Protein AF-A0A2V9NHE6-F1 (afdb_monomer)

Mean predicted aligned error: 13.05 Å

Structure (mmCIF, N/CA/C/O backbone):
data_AF-A0A2V9NHE6-F1
#
_entry.id   AF-A0A2V9NHE6-F1
#
loop_
_atom_site.group_PDB
_atom_site.id
_atom_site.type_symbol
_atom_site.label_atom_id
_atom_site.label_alt_id
_atom_site.label_comp_id
_atom_site.label_asym_id
_atom_site.label_entity_id
_atom_site.label_seq_id
_atom_site.pdbx_PDB_ins_code
_atom_site.Cartn_x
_atom_site.Cartn_y
_atom_site.Cartn_z
_atom_site.occupancy
_atom_site.B_iso_or_equiv
_atom_site.auth_seq_id
_atom_site.auth_comp_id
_atom_site.auth_asym_id
_atom_site.auth_atom_id
_atom_site.pdbx_PDB_model_num
ATOM 1 N N . MET A 1 1 ? 70.007 -10.489 -22.761 1.00 46.72 1 MET A N 1
ATOM 2 C CA . MET A 1 1 ? 68.935 -9.720 -23.432 1.00 46.72 1 MET A CA 1
ATOM 3 C C . MET A 1 1 ? 67.667 -9.852 -22.600 1.00 46.72 1 MET A C 1
ATOM 5 O O . MET A 1 1 ? 67.324 -10.987 -22.279 1.00 46.72 1 MET A O 1
ATOM 9 N N . PRO A 1 2 ? 67.030 -8.756 -22.153 1.00 52.44 2 PRO A N 1
ATOM 10 C CA . PRO A 1 2 ? 65.886 -8.846 -21.253 1.00 52.44 2 PRO A CA 1
ATOM 11 C C . PRO A 1 2 ? 64.667 -9.381 -22.008 1.00 52.44 2 PRO A C 1
ATOM 13 O O . PRO A 1 2 ? 64.403 -9.009 -23.150 1.00 52.44 2 PRO A O 1
ATOM 16 N N . ASN A 1 3 ? 63.934 -10.285 -21.365 1.00 59.06 3 ASN A N 1
ATOM 17 C CA . ASN A 1 3 ? 62.821 -11.030 -21.949 1.00 59.06 3 ASN A CA 1
ATOM 18 C C . ASN A 1 3 ? 61.541 -10.164 -21.950 1.00 59.06 3 ASN A C 1
ATOM 20 O O . ASN A 1 3 ? 60.585 -10.418 -21.215 1.00 59.06 3 ASN A O 1
ATOM 24 N N . HIS A 1 4 ? 61.555 -9.086 -22.738 1.00 57.38 4 HIS A N 1
ATOM 25 C CA . HIS A 1 4 ? 60.495 -8.072 -22.793 1.00 57.38 4 HIS A CA 1
ATOM 26 C C . HIS A 1 4 ? 59.127 -8.655 -23.195 1.00 57.38 4 HIS A C 1
ATOM 28 O O . HIS A 1 4 ? 58.088 -8.219 -22.701 1.00 57.38 4 HIS A O 1
ATOM 34 N N . THR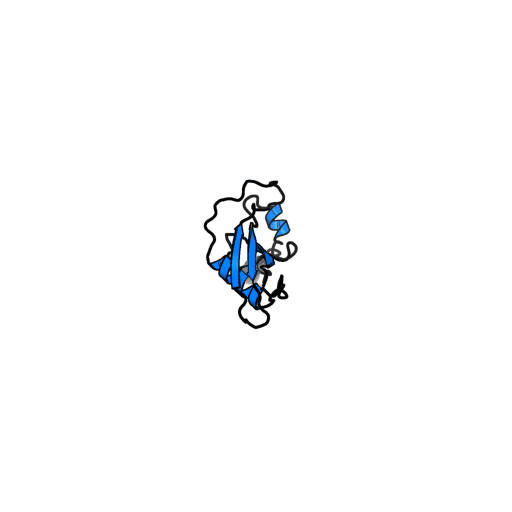 A 1 5 ? 59.110 -9.717 -24.001 1.00 57.41 5 THR A N 1
ATOM 35 C CA . THR A 1 5 ? 57.893 -10.385 -24.490 1.00 57.41 5 THR A CA 1
ATOM 36 C C . THR A 1 5 ? 57.080 -11.047 -23.367 1.00 57.41 5 THR A C 1
ATOM 38 O O . THR A 1 5 ? 55.850 -11.017 -23.373 1.00 57.41 5 THR A O 1
ATOM 41 N N . LEU A 1 6 ? 57.759 -11.594 -22.352 1.00 58.09 6 LEU A N 1
ATOM 42 C CA . LEU A 1 6 ? 57.135 -12.234 -21.186 1.00 58.09 6 LEU A CA 1
ATOM 43 C C . LEU A 1 6 ? 56.534 -11.213 -20.206 1.00 58.09 6 LEU A C 1
ATOM 45 O O . LEU A 1 6 ? 55.535 -11.506 -19.546 1.00 58.09 6 LEU A O 1
ATOM 49 N N . GLN A 1 7 ? 57.108 -10.009 -20.130 1.00 59.16 7 GLN A N 1
ATOM 50 C CA . GLN A 1 7 ? 56.556 -8.903 -19.341 1.00 59.16 7 GLN A CA 1
ATOM 51 C C . GLN A 1 7 ? 55.295 -8.323 -19.992 1.00 59.16 7 GLN A C 1
ATOM 53 O O . GLN A 1 7 ? 54.306 -8.098 -19.295 1.00 59.16 7 GLN A O 1
ATOM 58 N N . ILE A 1 8 ? 55.287 -8.171 -21.320 1.00 60.94 8 ILE A N 1
ATOM 59 C CA . ILE A 1 8 ? 54.136 -7.652 -22.079 1.00 60.94 8 ILE A CA 1
ATOM 60 C C . ILE A 1 8 ? 52.922 -8.587 -21.958 1.00 60.94 8 ILE A C 1
ATOM 62 O O . ILE A 1 8 ? 51.815 -8.124 -21.682 1.00 60.94 8 ILE A O 1
ATOM 66 N N . LEU A 1 9 ? 53.116 -9.908 -22.068 1.00 60.34 9 LEU A N 1
ATOM 67 C CA . LEU A 1 9 ? 52.020 -10.873 -21.904 1.00 60.34 9 LEU A CA 1
ATOM 68 C C . LEU A 1 9 ? 51.435 -10.885 -20.482 1.00 60.34 9 LEU A C 1
ATOM 70 O O . LEU A 1 9 ? 50.232 -11.088 -20.314 1.00 60.34 9 LEU A O 1
ATOM 74 N N . ARG A 1 10 ? 52.263 -10.671 -19.450 1.00 59.94 10 ARG A N 1
ATOM 75 C CA . ARG A 1 10 ? 51.788 -10.556 -18.061 1.00 59.94 10 ARG A CA 1
ATOM 76 C C . ARG A 1 10 ? 50.984 -9.271 -17.860 1.00 59.94 10 ARG A C 1
ATOM 78 O O . ARG A 1 10 ? 49.899 -9.338 -17.291 1.00 59.94 10 ARG A O 1
ATOM 85 N N . LEU A 1 11 ? 51.454 -8.141 -18.391 1.00 59.66 11 LEU A N 1
ATOM 86 C CA . LEU A 1 11 ? 50.743 -6.856 -18.359 1.00 59.66 11 LEU A CA 1
ATOM 87 C C . LEU A 1 11 ? 49.367 -6.924 -19.040 1.00 59.66 11 LEU A C 1
ATOM 89 O O . LEU A 1 11 ? 48.388 -6.445 -18.470 1.00 59.66 11 LEU A O 1
ATOM 93 N N . LEU A 1 12 ? 49.255 -7.594 -20.193 1.00 61.94 12 LEU A N 1
ATOM 94 C CA . LEU A 1 12 ? 47.973 -7.762 -20.895 1.00 61.94 12 LEU A CA 1
ATOM 95 C C . LEU A 1 12 ? 46.947 -8.577 -20.087 1.00 61.94 12 LEU A C 1
ATOM 97 O O . LEU A 1 12 ? 45.750 -8.280 -20.106 1.00 61.94 12 LEU A O 1
ATOM 101 N N . ARG A 1 13 ? 47.411 -9.598 -19.354 1.00 59.88 13 ARG A N 1
ATOM 102 C CA . ARG A 1 13 ? 46.553 -10.424 -18.490 1.00 59.88 13 ARG A CA 1
ATOM 103 C C . ARG A 1 13 ? 46.050 -9.647 -17.273 1.00 59.88 13 ARG A C 1
ATOM 105 O O . ARG A 1 13 ? 44.883 -9.785 -16.920 1.00 59.88 13 ARG A O 1
ATOM 112 N N . PHE A 1 14 ? 46.884 -8.792 -16.678 1.00 58.31 14 PHE A N 1
ATOM 113 C CA . PHE A 1 14 ? 46.458 -7.915 -15.581 1.00 58.31 14 PHE A CA 1
ATOM 114 C C . PHE A 1 14 ? 45.496 -6.813 -16.044 1.00 58.31 14 PHE A C 1
ATOM 116 O O . PHE A 1 14 ? 44.518 -6.538 -15.353 1.00 58.31 14 PHE A O 1
ATOM 123 N N . ALA A 1 15 ? 45.709 -6.238 -17.231 1.00 59.22 15 ALA A N 1
ATOM 124 C CA . ALA A 1 15 ? 44.793 -5.255 -17.811 1.00 59.22 15 ALA A CA 1
ATOM 125 C C . ALA A 1 15 ? 43.412 -5.860 -18.121 1.00 59.22 15 ALA A C 1
ATOM 127 O O . ALA A 1 15 ? 42.390 -5.247 -17.825 1.00 59.22 15 ALA A O 1
ATOM 128 N N . SER A 1 16 ? 43.372 -7.096 -18.632 1.00 58.44 16 SER A N 1
ATOM 129 C CA . SER A 1 16 ? 42.114 -7.811 -18.894 1.00 58.44 16 SER A CA 1
ATOM 130 C C . SER A 1 16 ? 41.358 -8.152 -17.603 1.00 58.44 16 SER A C 1
ATOM 132 O O . SER A 1 16 ? 40.134 -8.050 -17.561 1.00 58.44 16 SER A O 1
ATOM 134 N N . LEU A 1 17 ? 42.075 -8.497 -16.525 1.00 56.22 17 LEU A N 1
ATOM 135 C CA . LEU A 1 17 ? 41.471 -8.762 -15.216 1.00 56.22 17 LEU A CA 1
ATOM 136 C C . LEU A 1 17 ? 40.900 -7.483 -14.574 1.00 56.22 17 LEU A C 1
ATOM 138 O O . LEU A 1 17 ? 39.818 -7.520 -13.994 1.00 56.22 17 LEU A O 1
ATOM 142 N N . MET A 1 18 ? 41.579 -6.341 -14.728 1.00 58.69 18 MET A N 1
ATOM 143 C CA . MET A 1 18 ? 41.086 -5.042 -14.250 1.00 58.69 18 MET A CA 1
ATOM 144 C C . MET A 1 18 ? 39.888 -4.522 -15.061 1.00 58.69 18 MET A C 1
ATOM 146 O O . MET A 1 18 ? 38.986 -3.918 -14.483 1.00 58.69 18 MET A O 1
ATOM 150 N N . LEU A 1 19 ? 39.811 -4.816 -16.365 1.00 54.72 19 LEU A N 1
ATOM 151 C CA . LEU A 1 19 ? 38.644 -4.480 -17.195 1.00 54.72 19 LEU A CA 1
ATOM 152 C C . LEU A 1 19 ? 37.384 -5.269 -16.779 1.00 54.72 19 LEU A C 1
ATOM 154 O O . LEU A 1 19 ? 36.273 -4.741 -16.816 1.00 54.72 19 LEU A O 1
ATOM 158 N N . LEU A 1 20 ? 37.560 -6.516 -16.328 1.00 53.09 20 LEU A N 1
ATOM 159 C CA . LEU A 1 20 ? 36.481 -7.363 -15.803 1.00 53.09 20 LEU A CA 1
ATOM 160 C C . LEU A 1 20 ? 36.016 -6.944 -14.398 1.00 53.09 20 LEU A C 1
ATOM 162 O O . LEU A 1 20 ? 34.837 -7.082 -14.083 1.00 53.09 20 LEU A O 1
ATOM 166 N N . LEU A 1 21 ? 36.905 -6.386 -13.570 1.00 52.94 21 LEU A N 1
ATOM 167 C CA . LEU A 1 21 ? 36.571 -5.899 -12.223 1.00 52.94 21 LEU A CA 1
ATOM 168 C C . LEU A 1 21 ? 35.937 -4.495 -12.217 1.00 52.94 21 LEU A C 1
ATOM 170 O O . LEU A 1 21 ? 35.247 -4.143 -11.264 1.00 52.94 21 LEU A O 1
ATOM 174 N N . GLY A 1 22 ? 36.133 -3.698 -13.272 1.00 49.06 22 GLY A N 1
ATOM 175 C CA . GLY A 1 22 ? 35.631 -2.320 -13.363 1.00 49.06 22 GLY A CA 1
ATOM 176 C C . GLY A 1 22 ? 34.166 -2.160 -13.790 1.00 49.06 22 GLY A C 1
ATOM 177 O O . GLY A 1 22 ? 33.677 -1.036 -13.843 1.00 49.06 22 GLY A O 1
ATOM 178 N N . SER A 1 23 ? 33.454 -3.247 -14.106 1.00 47.53 23 SER A N 1
ATOM 179 C CA . SER A 1 23 ? 32.131 -3.174 -14.755 1.00 47.53 23 SER A CA 1
ATOM 180 C C . SER A 1 23 ? 30.935 -3.388 -13.824 1.00 47.53 23 SER A C 1
ATOM 182 O O . SER A 1 23 ? 29.807 -3.493 -14.298 1.00 47.53 23 SER A O 1
ATOM 184 N N . VAL A 1 24 ? 31.129 -3.398 -12.503 1.00 51.94 24 VAL A N 1
ATOM 185 C CA . VAL A 1 24 ? 30.007 -3.280 -11.557 1.00 51.94 24 VAL A CA 1
ATOM 186 C C . VAL A 1 24 ? 29.803 -1.801 -11.242 1.00 51.94 24 VAL A C 1
ATOM 188 O O . VAL A 1 24 ? 29.955 -1.351 -10.108 1.00 51.94 24 VAL A O 1
ATOM 191 N N . ALA A 1 25 ? 29.489 -1.011 -12.271 1.00 46.09 25 ALA A N 1
ATOM 192 C CA . ALA A 1 25 ? 28.845 0.267 -12.034 1.00 46.09 25 ALA A CA 1
ATOM 193 C C . ALA A 1 25 ? 27.528 -0.070 -11.333 1.00 46.09 25 ALA A C 1
ATOM 195 O O . ALA A 1 25 ? 26.613 -0.609 -11.953 1.00 46.09 25 ALA A O 1
ATOM 196 N N . SER A 1 26 ? 27.482 0.150 -10.018 1.00 42.88 26 SER A N 1
ATOM 197 C CA . SER A 1 26 ? 26.251 0.103 -9.242 1.00 42.88 26 SER A CA 1
ATOM 198 C C . SER A 1 26 ? 25.278 1.019 -9.970 1.00 42.88 26 SER A C 1
ATOM 200 O O . SER A 1 26 ? 25.461 2.238 -9.953 1.00 42.88 26 SER A O 1
ATOM 202 N N . ALA A 1 27 ? 24.337 0.443 -10.725 1.00 54.72 27 ALA A N 1
ATOM 203 C CA . ALA A 1 27 ? 23.290 1.213 -11.365 1.00 54.72 27 ALA A CA 1
ATOM 204 C C . ALA A 1 27 ? 22.664 2.021 -10.235 1.00 54.72 27 ALA A C 1
ATOM 206 O O . ALA A 1 27 ? 22.157 1.431 -9.280 1.00 54.72 27 ALA A O 1
ATOM 207 N N . SER A 1 28 ? 22.814 3.349 -10.279 1.00 55.69 28 SER A N 1
ATOM 208 C CA . SER A 1 28 ? 22.249 4.240 -9.272 1.00 55.69 28 SER A CA 1
ATOM 209 C C . SER A 1 28 ? 20.801 3.815 -9.094 1.00 55.69 28 SER A C 1
ATOM 211 O O . SER A 1 28 ? 20.050 3.864 -10.071 1.00 55.69 28 SER A O 1
ATOM 213 N N . ALA A 1 29 ? 20.460 3.288 -7.915 1.00 63.22 29 ALA A N 1
ATOM 214 C CA . ALA A 1 29 ? 19.174 2.652 -7.689 1.00 63.22 29 ALA A CA 1
ATOM 215 C C . ALA A 1 29 ? 18.088 3.668 -8.059 1.00 63.22 29 ALA A C 1
ATOM 217 O O . ALA A 1 29 ? 17.947 4.710 -7.419 1.00 63.22 29 ALA A O 1
ATOM 218 N N . GLN A 1 30 ? 17.431 3.431 -9.193 1.00 80.94 30 GLN A N 1
ATOM 219 C CA . GLN A 1 30 ? 16.548 4.408 -9.806 1.00 80.94 30 GLN A CA 1
ATOM 220 C C . GLN A 1 30 ? 15.382 4.661 -8.849 1.00 80.94 30 GLN A C 1
ATOM 222 O O . GLN A 1 30 ? 14.760 3.715 -8.358 1.00 80.94 30 GLN A O 1
ATOM 227 N N . THR A 1 31 ? 15.104 5.931 -8.549 1.00 89.69 31 THR A N 1
ATOM 228 C CA . THR A 1 31 ? 13.998 6.293 -7.653 1.00 89.69 31 THR A CA 1
ATOM 229 C C . THR A 1 31 ? 12.666 5.863 -8.262 1.00 89.69 31 THR A C 1
ATOM 231 O O . THR A 1 31 ? 12.538 5.762 -9.487 1.00 89.69 31 THR A O 1
ATOM 234 N N . VAL A 1 32 ? 11.648 5.624 -7.433 1.00 87.75 32 VAL A N 1
ATOM 235 C CA . VAL A 1 32 ? 10.311 5.250 -7.930 1.00 87.75 32 VAL A CA 1
ATOM 236 C C . VAL A 1 32 ? 9.780 6.305 -8.909 1.00 87.75 32 VAL A C 1
ATOM 238 O O . VAL A 1 32 ? 9.244 5.961 -9.961 1.00 87.75 32 VAL A O 1
ATOM 241 N N . LYS A 1 33 ? 10.004 7.591 -8.620 1.00 87.81 33 LYS A N 1
ATOM 242 C CA . LYS A 1 33 ? 9.655 8.717 -9.495 1.00 87.81 33 LYS A CA 1
ATOM 243 C C . LYS A 1 33 ? 10.342 8.642 -10.853 1.00 87.81 33 LYS A C 1
ATOM 245 O O . LYS A 1 33 ? 9.706 8.834 -11.887 1.00 87.81 33 LYS A O 1
ATOM 250 N N . GLU A 1 34 ? 11.640 8.353 -10.874 1.00 87.75 34 GLU A N 1
ATOM 251 C CA . GLU A 1 34 ? 12.358 8.153 -12.129 1.00 87.75 34 GLU A CA 1
ATOM 252 C C . GLU A 1 34 ? 11.861 6.916 -12.878 1.00 87.75 34 GLU A C 1
ATOM 254 O O . GLU A 1 34 ? 11.761 6.958 -14.101 1.00 87.75 34 GLU A O 1
ATOM 259 N N . GLY A 1 35 ? 11.530 5.830 -12.169 1.00 85.75 35 GLY A N 1
ATOM 260 C CA . GLY A 1 35 ? 10.863 4.641 -12.716 1.00 85.75 35 GLY A CA 1
ATOM 261 C C . GLY A 1 35 ? 9.603 5.011 -13.488 1.00 85.75 35 GLY A C 1
ATOM 262 O O . GLY A 1 35 ? 9.512 4.755 -14.685 1.00 85.75 35 GLY A O 1
ATOM 263 N N . MET A 1 36 ? 8.700 5.743 -12.835 1.00 85.94 36 MET A N 1
ATOM 264 C CA . MET A 1 36 ? 7.443 6.222 -13.423 1.00 85.94 36 MET A CA 1
ATOM 265 C C . MET A 1 36 ? 7.632 7.131 -14.649 1.00 85.94 36 MET A C 1
ATOM 267 O O . MET A 1 36 ? 6.728 7.222 -15.481 1.00 85.94 36 MET A O 1
ATOM 271 N N . LYS A 1 37 ? 8.768 7.834 -14.755 1.00 84.94 37 LYS A N 1
ATOM 272 C CA . LYS A 1 37 ? 9.108 8.693 -15.902 1.00 84.94 37 LYS A CA 1
ATOM 273 C C . LYS A 1 37 ? 9.665 7.910 -17.082 1.00 84.94 37 LYS A C 1
ATOM 275 O O . LYS A 1 37 ? 9.279 8.160 -18.224 1.00 84.94 37 LYS A O 1
ATOM 280 N N . LYS A 1 38 ? 10.639 7.039 -16.808 1.00 85.38 38 LYS A N 1
ATOM 281 C CA . LYS A 1 38 ? 11.437 6.366 -17.839 1.00 85.38 38 LYS A CA 1
ATOM 282 C C . LYS A 1 38 ? 10.720 5.145 -18.404 1.00 85.38 38 LYS A C 1
ATOM 284 O O . LYS A 1 38 ? 10.854 4.887 -19.595 1.00 85.38 38 LYS A O 1
ATOM 289 N N . ASP A 1 39 ? 9.950 4.437 -17.580 1.00 83.19 39 ASP A N 1
ATOM 290 C CA . ASP A 1 39 ? 9.244 3.220 -17.969 1.00 83.19 39 ASP A CA 1
ATOM 291 C C . ASP A 1 39 ? 7.718 3.450 -18.040 1.00 83.19 39 ASP A C 1
ATOM 293 O O . ASP A 1 39 ? 7.058 3.611 -17.011 1.00 83.19 39 ASP A O 1
ATOM 297 N N . PRO A 1 40 ? 7.117 3.447 -19.246 1.00 77.31 40 PRO A N 1
ATOM 298 C CA . PRO A 1 40 ? 5.666 3.540 -19.418 1.00 77.31 40 PRO A CA 1
ATOM 299 C C . PRO A 1 40 ? 4.876 2.373 -18.796 1.00 77.31 40 PRO A C 1
ATOM 301 O O . PRO A 1 40 ? 3.681 2.526 -18.522 1.00 77.31 40 PRO A O 1
ATOM 304 N N . GLY A 1 41 ? 5.513 1.214 -18.607 1.00 79.12 41 GLY A N 1
ATOM 305 C CA . GLY A 1 41 ? 4.942 0.038 -17.954 1.00 79.12 41 GLY A CA 1
ATOM 306 C C . GLY A 1 41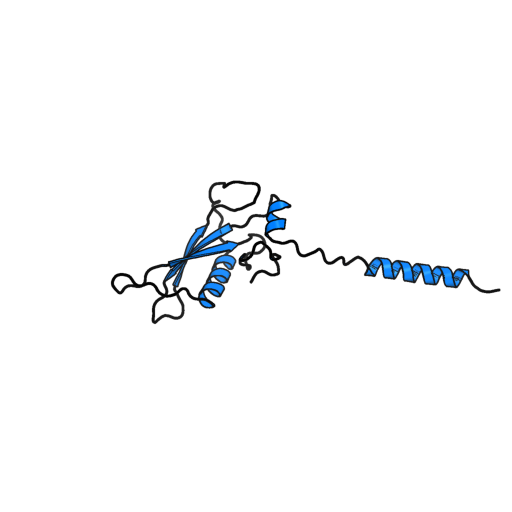 ? 4.920 0.150 -16.431 1.00 79.12 41 GLY A C 1
ATOM 307 O O . GLY A 1 41 ? 4.039 -0.428 -15.797 1.00 79.12 41 GLY A O 1
ATOM 308 N N . PHE A 1 42 ? 5.808 0.959 -15.848 1.00 84.88 42 PHE A N 1
ATOM 309 C CA . PHE A 1 42 ? 5.906 1.127 -14.404 1.00 84.88 42 PHE A CA 1
ATOM 310 C C . PHE A 1 42 ? 4.713 1.915 -13.849 1.00 84.88 42 PHE A C 1
ATOM 312 O O . PHE A 1 42 ? 4.494 3.090 -14.174 1.00 84.88 42 PHE A O 1
ATOM 319 N N . ARG A 1 43 ? 3.923 1.265 -12.988 1.00 84.31 43 ARG A N 1
ATOM 320 C CA . ARG A 1 43 ? 2.693 1.820 -12.409 1.00 84.31 43 ARG A CA 1
ATOM 321 C C . ARG A 1 43 ? 2.626 1.544 -10.918 1.00 84.31 43 ARG A C 1
ATOM 323 O O . ARG A 1 43 ? 2.876 0.429 -10.473 1.00 84.31 43 ARG A O 1
ATOM 330 N N . ILE A 1 44 ? 2.205 2.558 -10.166 1.00 86.94 44 ILE A N 1
ATOM 331 C CA . ILE A 1 44 ? 1.868 2.400 -8.751 1.00 86.94 44 ILE A CA 1
ATOM 332 C C . ILE A 1 44 ? 0.354 2.401 -8.568 1.00 86.94 44 ILE A C 1
ATOM 334 O O . ILE A 1 44 ? -0.356 3.207 -9.170 1.00 86.94 44 ILE A O 1
ATOM 338 N N . TYR A 1 45 ? -0.140 1.521 -7.710 1.00 85.50 45 TYR A N 1
ATOM 339 C CA . TYR A 1 45 ? -1.560 1.331 -7.448 1.00 85.50 45 TYR A CA 1
ATOM 340 C C . TYR A 1 45 ? -1.895 1.837 -6.050 1.00 85.50 45 TYR A C 1
ATOM 342 O O . TYR A 1 45 ? -1.380 1.277 -5.081 1.00 85.50 45 TYR A O 1
ATOM 350 N N . PRO A 1 46 ? -2.724 2.887 -5.913 1.00 86.12 46 PRO A N 1
ATOM 351 C CA . PRO A 1 46 ? -3.273 3.254 -4.618 1.00 86.12 46 PRO A CA 1
ATOM 352 C C . PRO A 1 46 ? -4.272 2.187 -4.169 1.00 86.12 46 PRO A C 1
ATOM 354 O O . PRO A 1 46 ? -5.201 1.855 -4.898 1.00 86.12 46 PRO A O 1
ATOM 357 N N . VAL A 1 47 ? -4.110 1.682 -2.954 1.00 86.31 47 VAL A N 1
ATOM 358 C CA . VAL A 1 47 ? -5.016 0.705 -2.347 1.00 86.31 47 VAL A CA 1
ATOM 359 C C . VAL A 1 47 ? -5.505 1.265 -1.025 1.00 86.31 47 VAL A C 1
ATOM 361 O O . VAL A 1 47 ? -4.699 1.612 -0.161 1.00 86.31 47 VAL A O 1
ATOM 364 N N . ILE A 1 48 ? -6.823 1.370 -0.888 1.00 85.56 48 ILE A N 1
ATOM 365 C CA . ILE A 1 48 ? -7.513 1.918 0.275 1.00 85.56 48 ILE A CA 1
ATOM 366 C C . ILE A 1 48 ? -7.911 0.771 1.203 1.00 85.56 48 ILE A C 1
ATOM 368 O O . ILE A 1 48 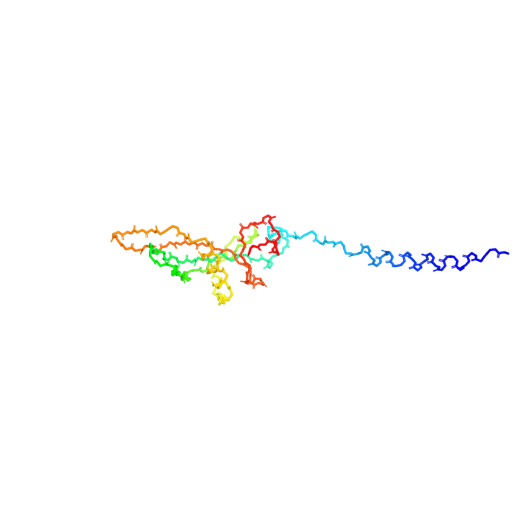? -8.576 -0.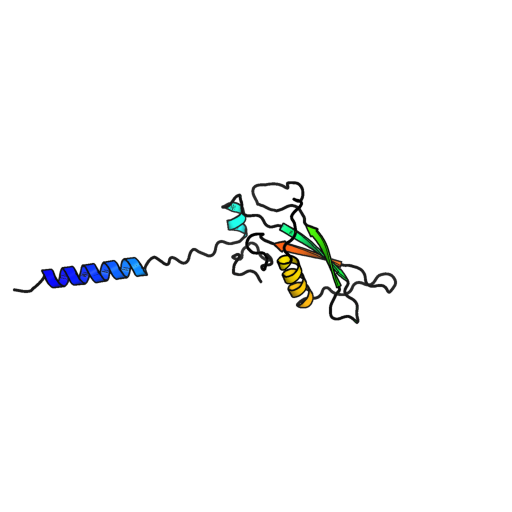189 0.802 1.00 85.56 48 ILE A O 1
ATOM 372 N N . PHE A 1 49 ? -7.536 0.909 2.469 1.00 86.44 49 PHE A N 1
ATOM 373 C CA . PHE A 1 49 ? -7.855 -0.009 3.550 1.00 86.44 49 PHE A CA 1
ATOM 374 C C . PHE A 1 49 ? -8.727 0.690 4.586 1.00 86.44 49 PHE A C 1
ATOM 376 O O . PHE A 1 49 ? -8.417 1.791 5.041 1.00 86.44 49 PHE A O 1
ATOM 383 N N . GLY A 1 50 ? -9.802 0.021 4.980 1.00 85.44 50 GLY A N 1
ATOM 384 C CA . GLY A 1 50 ? -10.615 0.365 6.131 1.00 85.44 50 GLY A CA 1
ATOM 385 C C . GLY A 1 50 ? -10.012 -0.267 7.378 1.00 85.44 50 GLY A C 1
ATOM 386 O O . GLY A 1 50 ? -9.723 -1.466 7.409 1.00 85.44 50 GLY A O 1
ATOM 387 N N . VAL A 1 51 ? -9.768 0.552 8.394 1.00 85.12 51 VAL A N 1
ATOM 388 C CA . VAL A 1 51 ? -9.173 0.143 9.660 1.00 85.12 51 VAL A CA 1
ATOM 389 C C . VAL A 1 51 ? -10.102 0.538 10.789 1.00 85.12 51 VAL A C 1
ATOM 391 O O . VAL A 1 51 ? -10.319 1.720 11.052 1.00 85.12 51 VAL A O 1
ATOM 394 N N . THR A 1 52 ? -10.600 -0.458 11.505 1.00 83.19 52 THR A N 1
ATOM 395 C CA . THR A 1 52 ? -11.376 -0.254 12.724 1.00 83.19 52 THR A CA 1
ATOM 396 C C . THR A 1 52 ? -10.478 -0.577 13.908 1.00 83.19 52 THR A C 1
ATOM 398 O O . THR A 1 52 ? -10.175 -1.741 14.185 1.00 83.19 52 THR A O 1
ATOM 401 N N . ALA A 1 53 ? -10.015 0.469 14.588 1.00 75.31 53 ALA A N 1
ATOM 402 C CA . ALA A 1 53 ? -9.256 0.355 15.826 1.00 75.31 53 ALA A CA 1
ATOM 403 C C . ALA A 1 53 ? -10.202 0.571 17.013 1.00 75.31 53 ALA A C 1
ATOM 405 O O . ALA A 1 53 ? -10.963 1.538 17.032 1.00 75.31 53 ALA A O 1
ATOM 406 N N . THR A 1 54 ? -10.157 -0.318 18.006 1.00 67.31 54 THR A N 1
ATOM 407 C CA . THR A 1 54 ? -10.877 -0.129 19.273 1.00 67.31 54 THR A CA 1
ATOM 408 C C . THR A 1 54 ? -9.879 0.204 20.378 1.00 67.31 54 THR A C 1
ATOM 410 O O . THR A 1 54 ? -8.701 -0.137 20.276 1.00 67.31 54 THR A O 1
ATOM 413 N N . SER A 1 55 ? -10.336 0.853 21.448 1.00 64.00 55 SER A N 1
ATOM 414 C CA . SER A 1 55 ? -9.501 1.163 22.618 1.00 64.00 55 SER A CA 1
ATOM 415 C C . SER A 1 55 ? -8.932 -0.081 23.313 1.00 64.00 55 SER A C 1
ATOM 417 O O . SER A 1 55 ? -7.935 0.033 24.018 1.00 64.00 55 SER A O 1
ATOM 419 N N . ASN A 1 56 ? -9.528 -1.260 23.087 1.00 61.69 56 ASN A N 1
ATOM 420 C CA . ASN A 1 56 ? -9.223 -2.492 23.818 1.00 61.69 56 ASN A CA 1
ATOM 421 C C . ASN A 1 56 ? -8.666 -3.628 22.936 1.00 61.69 56 ASN A C 1
ATOM 423 O O . ASN A 1 56 ? -8.230 -4.643 23.471 1.00 61.69 56 ASN A O 1
ATOM 427 N N . SER A 1 57 ? -8.666 -3.500 21.603 1.00 52.38 57 SER A N 1
ATOM 428 C CA . SER A 1 57 ? -8.262 -4.583 20.695 1.00 52.38 57 SER A CA 1
ATOM 429 C C . SER A 1 57 ? -6.928 -4.286 20.017 1.00 52.38 57 SER A C 1
ATOM 431 O O . SER A 1 57 ? -6.857 -3.568 19.018 1.00 52.38 57 SER A O 1
ATOM 433 N N . LYS A 1 58 ? -5.868 -4.928 20.504 1.00 62.94 58 LYS A N 1
ATOM 434 C CA . LYS A 1 58 ? -4.805 -5.381 19.608 1.00 62.94 58 LYS A CA 1
ATOM 435 C C . LYS A 1 58 ? -5.185 -6.799 19.165 1.00 62.94 58 LYS A C 1
ATOM 437 O O . LYS A 1 58 ? -5.320 -7.648 20.043 1.00 62.94 58 LYS A O 1
ATOM 442 N N . PRO A 1 59 ? -5.371 -7.075 17.861 1.00 59.50 59 PRO A N 1
ATOM 443 C CA . PRO A 1 59 ? -5.109 -6.214 16.698 1.00 59.50 59 PRO A CA 1
ATOM 444 C C . PRO A 1 59 ? -6.329 -5.415 16.186 1.00 59.50 59 PRO A C 1
ATOM 446 O O . PRO A 1 59 ? -7.475 -5.817 16.371 1.00 59.50 59 PRO A O 1
ATOM 449 N N . SER A 1 60 ? -6.068 -4.305 15.481 1.00 68.19 60 SER A N 1
ATOM 450 C CA . SER A 1 60 ? -7.073 -3.573 14.691 1.00 68.19 60 SER A CA 1
ATOM 451 C C . SER A 1 60 ? -7.645 -4.452 13.574 1.00 68.19 60 SER A C 1
ATOM 453 O O . SER A 1 60 ? -6.908 -5.212 12.939 1.00 68.19 60 SER A O 1
ATOM 455 N N . VAL A 1 61 ? -8.941 -4.320 13.283 1.00 74.00 61 VAL A N 1
ATOM 456 C CA . VAL A 1 61 ? -9.564 -5.002 12.139 1.00 74.00 61 VAL A CA 1
ATOM 457 C C . VAL A 1 61 ? -9.218 -4.224 10.876 1.00 74.00 61 VAL A C 1
ATOM 459 O O . VAL A 1 61 ? -9.537 -3.042 10.772 1.00 74.00 61 VAL A O 1
ATOM 462 N N . VAL A 1 62 ? -8.558 -4.884 9.924 1.00 75.25 62 VAL A N 1
ATOM 463 C CA . VAL A 1 62 ? -8.172 -4.297 8.634 1.00 75.25 62 VAL A CA 1
ATOM 464 C C . VAL A 1 62 ? -8.933 -5.003 7.524 1.00 75.25 62 VAL A C 1
ATOM 466 O O . VAL A 1 62 ? -8.749 -6.208 7.324 1.00 75.25 62 VAL A O 1
ATOM 469 N N . ARG A 1 63 ? -9.741 -4.247 6.780 1.00 76.88 63 ARG A N 1
ATOM 470 C CA . ARG A 1 63 ? -10.390 -4.708 5.553 1.00 76.88 63 ARG A CA 1
ATOM 471 C C . ARG A 1 63 ? -9.916 -3.900 4.359 1.00 76.88 63 ARG A C 1
ATOM 473 O O . ARG A 1 63 ? -9.638 -2.709 4.454 1.00 76.88 63 ARG A O 1
ATOM 480 N N . LEU A 1 64 ? -9.847 -4.555 3.215 1.00 71.88 64 LEU A N 1
ATOM 481 C CA . LEU A 1 64 ? -9.701 -3.864 1.947 1.00 71.88 64 LEU A CA 1
ATOM 482 C C . LEU A 1 64 ? -11.008 -3.134 1.612 1.00 71.88 64 LEU A C 1
ATOM 484 O O . LEU A 1 64 ? -12.094 -3.662 1.860 1.00 71.88 64 LEU A O 1
ATOM 488 N N . VAL A 1 65 ? -10.889 -1.940 1.036 1.00 76.44 65 VAL A N 1
ATOM 489 C CA . VAL A 1 65 ? -12.035 -1.155 0.567 1.00 76.44 65 VAL A CA 1
ATOM 490 C C . VAL A 1 65 ? -12.000 -1.012 -0.946 1.00 76.44 65 VAL A C 1
ATOM 492 O O . VAL A 1 65 ? -12.983 -1.347 -1.597 1.00 76.44 65 VAL A O 1
ATOM 495 N N . GLU A 1 66 ? -10.880 -0.556 -1.512 1.00 76.00 66 GLU A N 1
ATOM 496 C CA . GLU A 1 66 ? -10.823 -0.206 -2.934 1.00 76.00 66 GLU A CA 1
ATOM 497 C C . GLU A 1 66 ? -9.391 -0.228 -3.483 1.00 76.00 66 GLU A C 1
ATOM 499 O O . GLU A 1 66 ? -8.439 0.104 -2.777 1.00 76.00 66 GLU A O 1
ATOM 504 N N . VAL A 1 67 ? -9.248 -0.571 -4.765 1.00 74.94 67 VAL A N 1
ATOM 505 C CA . VAL A 1 67 ? -8.039 -0.298 -5.555 1.00 74.94 67 VAL A CA 1
ATOM 506 C C . VAL A 1 67 ? -8.341 0.878 -6.459 1.00 74.94 67 VAL A C 1
ATOM 508 O O . VAL A 1 67 ? -9.199 0.792 -7.335 1.00 74.94 67 VAL A O 1
ATOM 511 N N . GLY A 1 68 ? -7.641 1.981 -6.242 1.00 70.69 68 GLY A N 1
ATOM 512 C CA . GLY A 1 68 ? -7.770 3.143 -7.094 1.00 70.69 68 GLY A CA 1
ATOM 513 C C . GLY A 1 68 ? -6.998 2.979 -8.401 1.00 70.69 68 GLY A C 1
ATOM 514 O O . GLY A 1 68 ? -6.213 2.054 -8.620 1.00 70.69 68 GLY A O 1
ATOM 515 N N . THR A 1 69 ? -7.211 3.938 -9.285 1.00 74.00 69 THR A N 1
ATOM 516 C CA . THR A 1 69 ? -6.556 3.999 -10.585 1.00 74.00 69 THR A CA 1
ATOM 517 C C . THR A 1 69 ? -5.025 4.039 -10.475 1.00 74.00 69 THR A C 1
ATOM 519 O O . THR A 1 69 ? -4.498 4.860 -9.711 1.00 74.00 69 THR A O 1
ATOM 522 N N . PRO A 1 70 ? -4.292 3.229 -11.269 1.00 74.69 70 PRO A N 1
ATOM 523 C CA . PRO A 1 70 ? -2.840 3.282 -11.313 1.00 74.69 70 PRO A CA 1
ATOM 524 C C . PRO A 1 70 ? -2.348 4.668 -11.708 1.00 74.69 70 PRO A C 1
ATOM 526 O O . PRO A 1 70 ? -2.881 5.305 -12.621 1.00 74.69 70 PRO A O 1
ATOM 529 N N . ARG A 1 71 ? -1.291 5.117 -11.037 1.00 75.19 71 ARG A N 1
ATOM 530 C CA . ARG A 1 71 ? -0.621 6.382 -11.324 1.00 75.19 71 ARG A CA 1
ATOM 531 C C . ARG A 1 71 ? 0.689 6.135 -12.062 1.00 75.19 71 ARG A C 1
ATOM 533 O O . ARG A 1 71 ? 1.465 5.251 -11.709 1.00 75.19 71 ARG A O 1
ATOM 540 N N . ASN A 1 72 ? 0.919 6.970 -13.066 1.00 72.75 72 ASN A N 1
ATOM 541 C CA . ASN A 1 72 ? 2.148 7.131 -13.835 1.00 72.75 72 ASN A CA 1
ATOM 542 C C . ASN A 1 72 ? 2.189 8.619 -14.266 1.00 72.75 72 ASN A C 1
ATOM 544 O O . ASN A 1 72 ? 1.131 9.236 -14.403 1.00 72.75 72 ASN A O 1
ATOM 548 N N . GLU A 1 73 ? 3.373 9.228 -14.422 1.00 64.69 73 GLU A N 1
ATOM 549 C CA . GLU A 1 73 ? 3.477 10.674 -14.724 1.00 64.69 73 GLU A CA 1
ATOM 550 C C . GLU A 1 73 ? 2.899 11.073 -16.099 1.00 64.69 73 GLU A C 1
ATOM 552 O O . GLU A 1 73 ? 2.513 12.219 -16.320 1.00 64.69 73 GLU A O 1
ATOM 557 N N . ARG A 1 74 ? 2.825 10.118 -17.024 1.00 58.00 74 ARG A N 1
ATOM 558 C CA . ARG A 1 74 ? 2.458 10.253 -18.436 1.00 58.00 74 ARG A CA 1
ATOM 559 C C . ARG A 1 74 ? 0.978 9.971 -18.720 1.00 58.00 74 ARG A C 1
ATOM 561 O O . ARG A 1 74 ? 0.432 10.522 -19.672 1.00 58.00 74 ARG A O 1
ATOM 568 N N . THR A 1 75 ? 0.307 9.152 -17.910 1.00 54.81 75 THR A N 1
ATOM 569 C CA . THR A 1 75 ? -1.120 8.827 -18.069 1.00 54.81 75 THR A CA 1
ATOM 570 C C . THR A 1 75 ? -1.953 9.413 -16.936 1.00 54.81 75 THR A C 1
ATOM 572 O O . THR A 1 75 ? -1.959 8.900 -15.816 1.00 54.81 75 THR A O 1
ATOM 575 N N . LYS A 1 76 ? -2.730 10.459 -17.251 1.00 53.41 76 LYS A N 1
ATOM 576 C CA . LYS A 1 76 ? -3.864 10.878 -16.422 1.00 53.41 76 LYS A CA 1
ATOM 577 C C . LYS A 1 76 ? -4.925 9.780 -16.468 1.00 53.41 76 LYS A C 1
ATOM 579 O O . LYS A 1 76 ? -5.672 9.687 -17.428 1.00 53.41 76 LYS A O 1
ATOM 584 N N . SER A 1 77 ? -4.966 8.976 -15.414 1.00 51.88 77 SER A N 1
ATOM 585 C CA . SER A 1 77 ? -6.142 8.247 -14.941 1.00 51.88 77 SER A CA 1
ATOM 586 C C . SER A 1 77 ? -6.953 7.453 -15.987 1.00 51.88 77 SER A C 1
ATOM 588 O O . SER A 1 77 ? -7.900 7.975 -16.568 1.00 51.88 77 SER A O 1
ATOM 590 N N . GLY A 1 78 ? -6.676 6.155 -16.134 1.00 53.84 78 GLY A N 1
ATOM 591 C CA . GLY A 1 78 ? -7.660 5.194 -16.662 1.00 53.84 78 GLY A CA 1
ATOM 592 C C . GLY A 1 78 ? -8.575 4.677 -15.545 1.00 53.84 78 GLY A C 1
ATOM 593 O O . GLY A 1 78 ? -8.226 4.790 -14.376 1.00 53.84 78 GLY A O 1
ATOM 594 N N . HIS A 1 79 ? -9.743 4.112 -15.847 1.00 54.53 79 HIS A N 1
ATOM 595 C CA . HIS A 1 79 ? -10.580 3.480 -14.814 1.00 54.53 79 HIS A CA 1
ATOM 596 C C . HIS A 1 79 ? -9.775 2.494 -13.946 1.00 54.53 79 HIS A C 1
ATOM 598 O O . HIS A 1 79 ? -8.846 1.869 -14.473 1.00 54.53 79 HIS A O 1
ATOM 604 N N . PRO A 1 80 ? -10.090 2.363 -12.639 1.00 56.66 80 PRO A N 1
ATOM 605 C CA . PRO A 1 80 ? -9.416 1.404 -11.777 1.00 56.66 80 PRO A CA 1
ATOM 606 C C . PRO A 1 80 ? -9.522 0.027 -12.437 1.00 56.66 80 PRO A C 1
ATOM 608 O O . PRO A 1 80 ? -10.632 -0.443 -12.709 1.00 56.66 80 PRO A O 1
ATOM 611 N N . PRO A 1 81 ? -8.392 -0.593 -12.806 1.00 62.91 81 PRO A N 1
ATOM 612 C CA . PRO A 1 81 ? -8.438 -1.891 -13.438 1.00 62.91 81 PRO A CA 1
ATOM 613 C C . PRO A 1 81 ? -8.997 -2.881 -12.420 1.00 62.91 81 PRO A C 1
ATOM 615 O O . PRO A 1 81 ? -8.648 -2.834 -11.239 1.00 62.91 81 PRO A O 1
ATOM 618 N N . LYS A 1 82 ? -9.874 -3.778 -12.879 1.00 59.66 82 LYS A N 1
ATOM 619 C CA . LYS A 1 82 ? -10.284 -4.943 -12.093 1.00 59.66 82 LYS A CA 1
ATOM 620 C C . LYS A 1 82 ? -9.070 -5.864 -11.979 1.00 59.66 82 LYS A C 1
ATOM 622 O O . LYS A 1 82 ? -8.859 -6.713 -12.836 1.00 59.66 82 LYS A O 1
ATOM 627 N N . ILE A 1 83 ? -8.220 -5.597 -10.995 1.00 62.97 83 ILE A N 1
ATOM 628 C CA . ILE A 1 83 ? -7.043 -6.403 -10.682 1.00 62.97 83 ILE A CA 1
ATOM 629 C C . ILE A 1 83 ? -7.408 -7.306 -9.519 1.00 62.97 83 ILE A C 1
ATOM 631 O O . ILE A 1 83 ? -7.843 -6.822 -8.472 1.00 62.97 83 ILE A O 1
ATOM 635 N N . ASP A 1 84 ? -7.184 -8.604 -9.706 1.00 66.75 84 ASP A N 1
ATOM 636 C CA . ASP A 1 84 ? -7.152 -9.547 -8.600 1.00 66.75 84 ASP A CA 1
ATOM 637 C C . ASP A 1 84 ? -5.967 -9.190 -7.714 1.00 66.75 84 ASP A C 1
ATOM 639 O O . ASP A 1 84 ? -4.800 -9.245 -8.112 1.00 66.75 84 ASP A O 1
ATOM 643 N N . LEU A 1 85 ? -6.290 -8.723 -6.517 1.00 67.12 85 LEU A N 1
ATOM 644 C CA . LEU A 1 85 ? -5.298 -8.234 -5.586 1.00 67.12 85 LEU A CA 1
ATOM 645 C C . LEU A 1 85 ? -4.432 -9.378 -5.072 1.00 67.12 85 LEU A C 1
ATOM 647 O O . LEU A 1 85 ? -4.966 -10.339 -4.514 1.00 67.12 85 LEU A O 1
ATOM 651 N N . PRO A 1 86 ? -3.099 -9.255 -5.154 1.00 74.38 86 PRO A N 1
ATOM 652 C CA . PRO A 1 86 ? -2.226 -10.227 -4.528 1.00 74.38 86 PRO A CA 1
ATOM 653 C C . PRO A 1 86 ? -2.425 -10.217 -3.007 1.00 74.38 86 PRO A C 1
ATOM 655 O O . PRO A 1 86 ? -2.318 -9.167 -2.369 1.00 74.38 86 PRO A O 1
ATOM 658 N N . ASP A 1 87 ? -2.606 -11.390 -2.394 1.00 81.62 87 ASP A N 1
ATOM 659 C CA . ASP A 1 87 ? -2.659 -11.554 -0.928 1.00 81.62 87 ASP A CA 1
ATOM 660 C C . ASP A 1 87 ? -1.466 -10.900 -0.210 1.00 81.62 87 ASP A C 1
ATOM 662 O O . ASP A 1 87 ? -1.564 -10.444 0.934 1.00 81.62 87 ASP A O 1
ATOM 666 N N . ALA A 1 88 ? -0.326 -10.842 -0.899 1.00 82.50 88 ALA A N 1
ATOM 667 C CA . ALA A 1 88 ? 0.887 -10.164 -0.469 1.00 82.50 88 ALA A CA 1
ATOM 668 C C . ALA A 1 88 ? 0.656 -8.680 -0.122 1.00 82.50 88 ALA A C 1
ATOM 670 O O . ALA A 1 88 ? 1.155 -8.221 0.906 1.00 82.50 88 ALA A O 1
ATOM 671 N N . TRP A 1 89 ? -0.168 -7.956 -0.887 1.00 81.25 89 TRP A N 1
ATOM 672 C CA . TRP A 1 89 ? -0.455 -6.537 -0.640 1.00 81.25 89 TRP A CA 1
ATOM 673 C C . TRP A 1 89 ? -1.218 -6.361 0.672 1.00 81.25 89 TRP A C 1
ATOM 675 O O . TRP A 1 89 ? -0.867 -5.523 1.504 1.00 81.25 89 TRP A O 1
ATOM 685 N N . ILE A 1 90 ? -2.226 -7.209 0.904 1.00 79.31 90 ILE A N 1
ATOM 686 C CA . ILE A 1 90 ? -3.022 -7.206 2.137 1.00 79.31 90 ILE A CA 1
ATOM 687 C C . ILE A 1 90 ? -2.1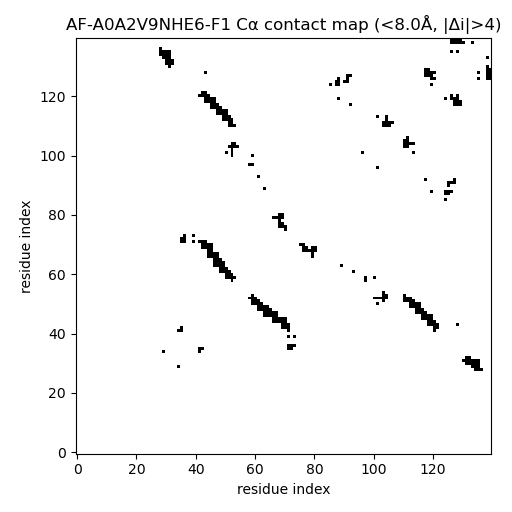38 -7.556 3.340 1.00 79.31 90 ILE A C 1
ATOM 689 O O . ILE A 1 90 ? -2.248 -6.924 4.392 1.00 79.31 90 ILE A O 1
ATOM 693 N N . LYS A 1 91 ? -1.236 -8.538 3.204 1.00 85.38 91 LYS A N 1
ATOM 694 C CA . LYS A 1 91 ? -0.281 -8.908 4.262 1.00 85.38 91 LYS A CA 1
ATOM 695 C C . LYS A 1 91 ? 0.685 -7.763 4.580 1.00 85.38 91 LYS A C 1
ATOM 697 O O . LYS A 1 91 ? 0.877 -7.456 5.758 1.00 85.38 91 LYS A O 1
ATOM 702 N N . ALA A 1 92 ? 1.236 -7.101 3.563 1.00 83.50 92 ALA A N 1
ATOM 703 C CA . ALA A 1 92 ? 2.120 -5.949 3.729 1.00 83.50 92 ALA A CA 1
ATOM 704 C C . ALA A 1 92 ? 1.396 -4.768 4.402 1.00 83.50 92 ALA A C 1
ATOM 706 O O . ALA A 1 92 ? 1.903 -4.205 5.375 1.00 83.50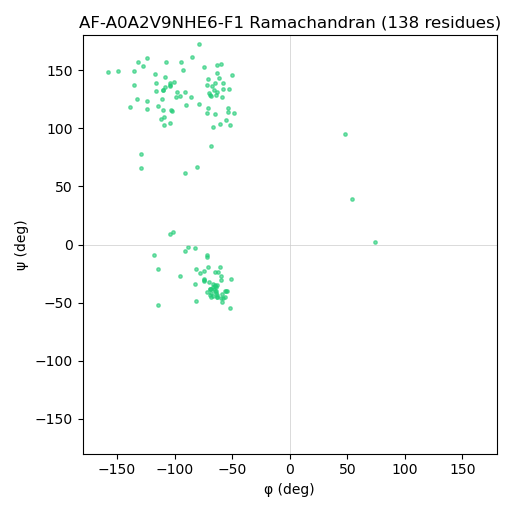 92 ALA A O 1
ATOM 707 N N . ALA A 1 93 ? 0.169 -4.455 3.965 1.00 83.12 93 ALA A N 1
ATOM 708 C CA . ALA A 1 93 ? -0.674 -3.427 4.579 1.00 83.12 93 ALA A CA 1
ATOM 709 C C . ALA A 1 93 ? -0.948 -3.725 6.056 1.00 83.12 93 ALA A C 1
ATOM 711 O O . ALA A 1 93 ? -0.731 -2.871 6.914 1.00 83.12 93 ALA A O 1
ATOM 712 N N . LYS A 1 94 ? -1.381 -4.955 6.368 1.00 83.62 94 LYS A N 1
ATOM 713 C CA . LYS A 1 94 ? -1.641 -5.394 7.746 1.00 83.62 94 LYS A CA 1
ATOM 714 C C . LYS A 1 94 ? -0.398 -5.256 8.615 1.00 83.62 94 LYS A C 1
ATOM 716 O O . LYS A 1 94 ? -0.497 -4.699 9.702 1.00 83.62 94 LYS A O 1
ATOM 721 N N . LYS A 1 95 ? 0.771 -5.697 8.137 1.00 84.81 95 LYS A N 1
ATOM 722 C CA . LYS A 1 95 ? 2.039 -5.554 8.871 1.00 84.81 95 LYS A CA 1
ATOM 723 C C . LYS A 1 95 ? 2.319 -4.089 9.219 1.00 84.81 95 LYS A C 1
ATOM 725 O O . LYS A 1 95 ? 2.650 -3.795 10.364 1.00 84.81 95 LYS A O 1
ATOM 730 N N . LYS A 1 96 ? 2.135 -3.177 8.262 1.00 82.62 96 LYS A N 1
ATOM 731 C CA . LYS A 1 96 ? 2.378 -1.742 8.457 1.00 82.62 96 LYS A CA 1
ATOM 732 C C . LYS A 1 96 ? 1.371 -1.091 9.407 1.00 82.62 96 LYS A C 1
ATOM 734 O O . LYS A 1 96 ? 1.772 -0.388 10.325 1.00 82.62 96 LYS A O 1
ATOM 739 N N . ILE A 1 97 ? 0.082 -1.388 9.244 1.00 83.25 97 ILE A N 1
ATOM 740 C CA . ILE A 1 97 ? -0.988 -0.890 10.124 1.00 83.25 97 ILE A CA 1
ATOM 741 C C . ILE A 1 97 ? -0.818 -1.412 11.555 1.00 83.25 97 ILE A C 1
ATOM 743 O O . ILE A 1 97 ? -1.135 -0.709 12.504 1.00 83.25 97 ILE A O 1
ATOM 747 N N . LEU A 1 98 ? -0.331 -2.639 11.743 1.00 82.62 98 LEU A N 1
ATOM 748 C CA . LEU A 1 98 ? -0.087 -3.177 13.083 1.00 82.62 98 LEU A CA 1
ATOM 749 C C . LEU A 1 98 ? 1.158 -2.580 13.746 1.00 82.62 98 LEU A C 1
ATOM 751 O O . LEU A 1 98 ? 1.172 -2.449 14.969 1.00 82.62 98 LEU A O 1
ATOM 755 N N . ALA A 1 99 ? 2.177 -2.221 12.961 1.00 84.44 99 ALA A N 1
ATOM 756 C CA . ALA A 1 99 ? 3.355 -1.518 13.462 1.00 84.44 99 ALA A CA 1
ATOM 757 C C . ALA A 1 99 ? 3.006 -0.087 13.908 1.00 84.44 99 ALA A C 1
ATOM 759 O O . ALA A 1 99 ? 3.437 0.348 14.973 1.00 84.44 99 ALA A O 1
ATOM 760 N N . GLU A 1 100 ? 2.175 0.609 13.129 1.00 81.06 100 GLU A N 1
ATOM 761 C CA . GLU A 1 100 ? 1.731 1.979 13.397 1.00 81.06 100 GLU A CA 1
ATOM 762 C C . GLU A 1 100 ? 0.196 2.076 13.311 1.00 81.06 100 GLU A C 1
ATOM 764 O O . GLU A 1 100 ? -0.357 2.529 12.303 1.00 81.06 100 GLU A O 1
ATOM 769 N N . PRO A 1 101 ? -0.530 1.623 14.351 1.00 78.56 101 PRO A N 1
ATOM 770 C CA . PRO A 1 101 ? -1.984 1.614 14.325 1.00 78.56 101 PRO A CA 1
ATOM 771 C C . PRO A 1 101 ? -2.547 3.040 14.332 1.00 78.56 101 PRO A C 1
ATOM 773 O O . PRO A 1 101 ? -2.102 3.879 15.124 1.00 78.56 101 PRO A O 1
ATOM 776 N N . PRO A 1 102 ? -3.561 3.336 13.496 1.00 78.56 102 PRO A N 1
ATOM 777 C CA . PRO A 1 102 ? -4.220 4.631 13.525 1.00 78.56 102 PRO A CA 1
ATOM 778 C C . PRO A 1 102 ? -4.905 4.842 14.878 1.00 78.56 102 PRO A C 1
ATOM 780 O O . PRO A 1 102 ? -5.402 3.899 15.500 1.00 78.56 102 PRO A O 1
ATOM 783 N N . LYS A 1 103 ? -4.965 6.100 15.324 1.00 81.56 103 LYS A N 1
ATOM 784 C CA . LYS A 1 103 ? -5.669 6.456 16.561 1.00 81.56 103 LYS A CA 1
ATOM 785 C C . LYS A 1 103 ? -7.145 6.049 16.446 1.00 81.56 103 LYS A C 1
ATOM 787 O O . LYS A 1 103 ? -7.783 6.476 15.480 1.00 81.56 103 LYS A O 1
ATOM 792 N N . PRO A 1 104 ? -7.698 5.282 17.405 1.00 80.31 104 PRO A N 1
ATOM 793 C CA . PRO A 1 104 ? -9.111 4.930 17.411 1.00 80.31 104 PRO A CA 1
ATOM 794 C C . PRO A 1 104 ? -9.992 6.173 17.298 1.00 80.31 104 PRO A C 1
ATOM 796 O O . PRO A 1 104 ? -9.779 7.161 18.004 1.00 80.31 104 PRO A O 1
ATOM 799 N N . LYS A 1 105 ? -10.993 6.117 16.419 1.00 84.00 105 LYS A N 1
ATOM 800 C CA . LYS A 1 105 ? -12.057 7.119 16.351 1.00 84.00 105 LYS A CA 1
ATOM 801 C C . LYS A 1 105 ? -13.343 6.484 16.838 1.00 84.00 105 LYS A C 1
ATOM 803 O O . LYS A 1 105 ? -13.679 5.382 16.421 1.00 84.00 105 LYS A O 1
ATOM 808 N N . MET A 1 106 ? -14.051 7.193 17.707 1.00 85.88 106 MET A N 1
ATOM 809 C CA . MET A 1 106 ? -15.333 6.759 18.247 1.00 85.88 106 MET A CA 1
ATOM 810 C C . MET A 1 106 ? -16.415 7.733 17.789 1.00 85.88 106 MET A C 1
ATOM 812 O O . MET A 1 106 ? -16.195 8.944 17.784 1.00 85.88 106 MET A O 1
ATOM 816 N N . LYS A 1 107 ? -17.582 7.212 17.420 1.00 86.25 107 LYS A N 1
ATOM 817 C CA . LYS A 1 107 ? -18.798 7.983 17.154 1.00 86.25 107 LYS A CA 1
ATOM 818 C C . LYS A 1 107 ? -19.933 7.291 17.890 1.00 86.25 107 LYS A C 1
ATOM 820 O O . LYS A 1 107 ? -20.103 6.083 17.745 1.00 86.25 107 LYS A O 1
ATOM 825 N N . ASP A 1 108 ? -20.639 8.034 18.734 1.00 88.25 108 ASP A N 1
ATOM 826 C CA . ASP A 1 108 ? -21.744 7.514 19.551 1.00 88.25 108 ASP A CA 1
ATOM 827 C C . ASP A 1 108 ? -21.341 6.286 20.398 1.00 88.25 108 ASP A C 1
ATOM 829 O O . ASP A 1 108 ? -22.068 5.301 20.506 1.00 88.25 108 ASP A O 1
ATOM 833 N N . GLY A 1 109 ? -20.119 6.307 20.946 1.00 82.88 109 GLY A N 1
ATOM 834 C CA . GLY A 1 109 ? -19.563 5.213 21.752 1.00 82.88 109 GLY A CA 1
ATOM 835 C C . GLY A 1 109 ? -19.130 3.969 20.963 1.00 82.88 109 GLY A C 1
ATOM 836 O O . GLY A 1 109 ? -18.656 3.010 21.567 1.00 82.88 109 GLY A O 1
ATOM 837 N N . LYS A 1 110 ? -19.242 3.972 19.627 1.00 84.38 110 LYS A N 1
ATOM 838 C CA . LYS A 1 110 ? -18.852 2.853 18.757 1.00 84.38 110 LYS A CA 1
ATOM 839 C C . LYS A 1 110 ? -17.583 3.170 17.960 1.00 84.38 110 LYS A C 1
ATOM 841 O O . LYS A 1 110 ? -17.405 4.319 17.547 1.00 84.38 110 LYS A O 1
ATOM 846 N N . PRO A 1 111 ? -16.707 2.177 17.723 1.00 83.69 111 PRO A N 1
ATOM 847 C CA . PRO A 1 111 ? -15.520 2.366 16.904 1.00 83.69 111 PRO A CA 1
ATOM 848 C C . PRO A 1 111 ? -15.916 2.658 15.458 1.00 83.69 111 PRO A C 1
ATOM 850 O O . PRO A 1 111 ? -16.770 1.991 14.875 1.00 83.69 111 PRO A O 1
ATOM 853 N N . VAL A 1 112 ? -15.285 3.680 14.897 1.00 85.50 112 VAL A N 1
ATOM 854 C CA . VAL A 1 112 ? -15.478 4.136 13.525 1.00 85.50 112 VAL A CA 1
ATOM 855 C C . VAL A 1 112 ? -14.347 3.602 12.675 1.00 85.50 112 VAL A C 1
ATOM 857 O O . VAL A 1 112 ? -13.182 3.608 13.077 1.00 85.50 112 VAL A O 1
ATOM 860 N N . GLU A 1 113 ? -14.702 3.177 11.474 1.00 86.19 113 GLU A N 1
ATOM 861 C CA . GLU A 1 113 ? -13.726 2.809 10.471 1.00 86.19 113 GLU A CA 1
ATOM 862 C C . GLU A 1 113 ? -12.986 4.041 9.941 1.00 86.19 113 GLU A C 1
ATOM 864 O O . GLU A 1 113 ? -13.581 5.045 9.546 1.00 86.19 113 GLU A O 1
ATOM 869 N N . ILE A 1 114 ? -11.663 3.947 9.922 1.00 86.62 114 ILE A N 1
ATOM 870 C CA . ILE A 1 114 ? -10.764 4.964 9.396 1.00 86.62 114 ILE A CA 1
ATOM 871 C C . ILE A 1 114 ? -10.155 4.423 8.114 1.00 86.62 114 ILE A C 1
ATOM 873 O O . ILE A 1 114 ? -9.664 3.298 8.083 1.00 86.62 114 ILE A O 1
ATOM 877 N N . PHE A 1 115 ? -10.140 5.237 7.068 1.00 85.50 115 PHE A N 1
ATOM 878 C CA . PHE A 1 115 ? -9.518 4.862 5.808 1.00 85.50 115 PHE A CA 1
ATOM 879 C C . PHE A 1 115 ? -8.058 5.308 5.782 1.00 85.50 115 PHE A C 1
ATOM 881 O O . PHE A 1 115 ? -7.740 6.457 6.088 1.00 85.50 115 PHE A O 1
ATOM 888 N N . THR A 1 116 ? -7.177 4.390 5.408 1.00 86.06 116 THR A N 1
ATOM 889 C CA . THR A 1 116 ? -5.781 4.663 5.061 1.00 86.06 116 THR A CA 1
ATOM 890 C C . THR A 1 116 ? -5.512 4.141 3.658 1.00 86.06 116 THR A C 1
ATOM 892 O O . THR A 1 116 ? -6.260 3.303 3.156 1.00 86.06 116 THR A O 1
ATOM 895 N N . TYR A 1 117 ? -4.463 4.625 3.005 1.00 85.19 117 TYR A N 1
ATOM 896 C CA . TYR A 1 117 ? -4.080 4.142 1.687 1.00 85.19 117 TYR A CA 1
ATOM 897 C C . TYR A 1 117 ? -2.576 3.918 1.590 1.00 85.19 117 TYR A C 1
ATOM 899 O O . TYR A 1 117 ? -1.777 4.610 2.218 1.00 85.19 117 TYR A O 1
ATOM 907 N N . PHE A 1 118 ? -2.203 2.948 0.764 1.00 89.12 118 PHE A N 1
ATOM 908 C CA . PHE A 1 118 ? -0.820 2.608 0.450 1.00 89.12 118 PHE A CA 1
ATOM 909 C C . PHE A 1 118 ? -0.654 2.475 -1.060 1.00 89.12 118 PHE A C 1
ATOM 911 O O . PHE A 1 118 ? -1.627 2.225 -1.770 1.00 89.12 118 PHE A O 1
ATOM 918 N N . PHE A 1 119 ? 0.570 2.643 -1.554 1.00 88.88 119 PHE A N 1
ATOM 919 C CA . PHE A 1 119 ? 0.884 2.478 -2.969 1.00 88.88 119 PHE A CA 1
ATOM 920 C C . PHE A 1 119 ? 1.696 1.203 -3.189 1.00 88.88 119 PHE A C 1
ATOM 922 O O . PHE A 1 119 ? 2.653 0.951 -2.457 1.00 88.88 119 PHE A O 1
ATOM 929 N N . TYR A 1 120 ? 1.335 0.429 -4.210 1.00 87.56 120 TYR A N 1
ATOM 930 C CA . TYR A 1 120 ? 1.979 -0.847 -4.534 1.00 87.56 120 TYR A CA 1
ATOM 931 C C . TYR A 1 120 ? 2.419 -0.919 -5.989 1.00 87.56 120 TYR A C 1
ATOM 933 O O . TYR A 1 120 ? 1.813 -0.295 -6.858 1.00 87.56 120 TYR A O 1
ATOM 941 N N . VAL A 1 121 ? 3.444 -1.729 -6.240 1.00 86.94 121 VAL A N 1
ATOM 942 C CA . VAL A 1 121 ? 3.917 -2.102 -7.577 1.00 86.94 121 VAL A CA 1
ATOM 943 C C . VAL A 1 121 ? 3.599 -3.594 -7.779 1.00 86.94 121 VAL A C 1
ATOM 945 O O . VAL A 1 121 ? 3.987 -4.391 -6.919 1.00 86.94 121 VAL A O 1
ATOM 948 N N . PRO A 1 122 ? 2.888 -4.007 -8.848 1.00 81.94 122 PRO A N 1
ATOM 949 C CA . PRO A 1 122 ? 2.512 -5.410 -9.084 1.00 81.94 122 PRO A CA 1
ATOM 950 C C . PRO A 1 122 ? 3.681 -6.389 -9.071 1.00 81.94 122 PRO A C 1
ATOM 952 O O . PRO A 1 122 ? 3.574 -7.462 -8.485 1.00 81.94 122 PRO A O 1
ATOM 955 N N . GLU A 1 123 ? 4.810 -5.990 -9.644 1.00 83.06 123 GLU A N 1
ATOM 956 C CA . GLU A 1 123 ? 6.029 -6.791 -9.749 1.00 83.06 123 GLU A CA 1
ATOM 957 C C . GLU A 1 123 ? 6.731 -6.960 -8.391 1.00 83.06 123 GLU A C 1
ATOM 959 O O . GLU A 1 123 ? 7.506 -7.895 -8.194 1.00 83.06 123 GLU A O 1
ATOM 964 N N . HIS A 1 124 ? 6.427 -6.086 -7.425 1.00 84.69 124 HIS A 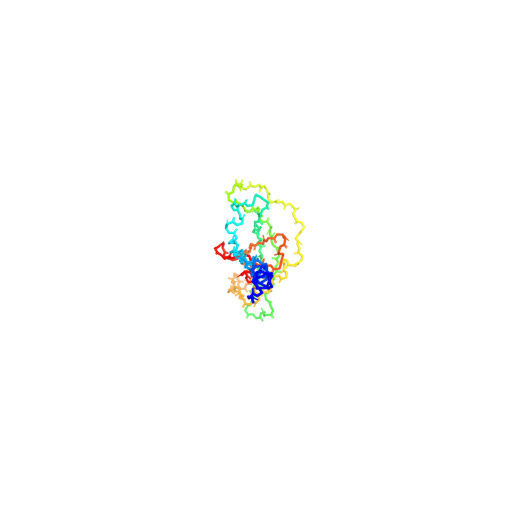N 1
ATOM 965 C CA . HIS A 1 124 ? 7.015 -6.089 -6.087 1.00 84.69 124 HIS A CA 1
ATOM 966 C C . HIS A 1 124 ? 5.930 -6.039 -5.002 1.00 84.69 124 HIS A C 1
ATOM 968 O O . HIS A 1 124 ? 5.837 -5.076 -4.236 1.00 84.69 124 HIS A O 1
ATOM 974 N N . PRO A 1 125 ? 5.108 -7.095 -4.881 1.00 79.31 125 PRO A N 1
ATOM 975 C CA . PRO A 1 125 ? 3.864 -7.041 -4.121 1.00 79.31 125 PRO A CA 1
ATOM 976 C C . PRO A 1 125 ? 4.054 -6.978 -2.596 1.00 79.31 125 PRO A C 1
ATOM 978 O O . PRO A 1 125 ? 3.109 -6.725 -1.853 1.00 79.31 125 PRO A O 1
ATOM 981 N N . ASN A 1 126 ? 5.271 -7.203 -2.108 1.00 82.56 126 ASN A N 1
ATOM 982 C CA . ASN A 1 126 ? 5.587 -7.142 -0.683 1.00 82.56 126 ASN A CA 1
ATOM 983 C C . ASN A 1 126 ? 6.054 -5.752 -0.223 1.00 82.56 126 ASN A C 1
ATOM 985 O O . ASN A 1 126 ? 6.267 -5.574 0.974 1.00 82.56 126 ASN A O 1
ATOM 989 N N . LEU A 1 127 ? 6.230 -4.796 -1.142 1.00 82.69 127 LEU A N 1
ATOM 990 C CA . LEU A 1 127 ? 6.768 -3.469 -0.847 1.00 82.69 127 LEU A CA 1
ATOM 991 C C . LEU A 1 127 ? 5.663 -2.418 -0.839 1.00 82.69 127 LEU A C 1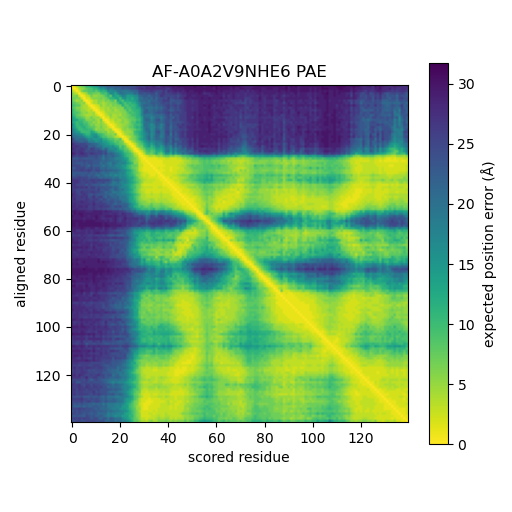
ATOM 993 O O . LEU A 1 127 ? 4.814 -2.380 -1.732 1.00 82.69 127 LEU A O 1
ATOM 997 N N . VAL A 1 128 ? 5.708 -1.532 0.156 1.00 86.31 128 VAL A N 1
ATOM 998 C CA . VAL A 1 128 ? 4.822 -0.368 0.223 1.00 86.31 128 VAL A CA 1
ATOM 999 C C . VAL A 1 128 ? 5.595 0.864 -0.216 1.00 86.31 128 VAL A C 1
ATOM 1001 O O . VAL A 1 128 ? 6.492 1.318 0.490 1.00 86.31 128 VAL A O 1
ATOM 1004 N N . VAL A 1 129 ? 5.200 1.465 -1.335 1.00 87.81 129 VAL A N 1
ATOM 1005 C CA . VAL A 1 129 ? 5.775 2.733 -1.785 1.00 87.81 129 VAL A CA 1
ATOM 1006 C C . VAL A 1 129 ? 5.280 3.854 -0.873 1.00 87.81 129 VAL A C 1
ATOM 1008 O O . VAL A 1 129 ? 4.095 4.191 -0.857 1.00 87.81 129 VAL A O 1
ATOM 1011 N N . THR A 1 130 ? 6.197 4.439 -0.106 1.00 86.62 130 THR A N 1
ATOM 1012 C CA . THR A 1 130 ? 5.915 5.594 0.763 1.00 86.62 130 THR A CA 1
ATOM 1013 C C . THR A 1 130 ? 6.636 6.863 0.356 1.00 86.62 130 THR A C 1
ATOM 1015 O O . THR A 1 130 ? 6.206 7.945 0.741 1.00 86.62 130 THR A O 1
ATOM 1018 N N . ASP A 1 131 ? 7.718 6.735 -0.405 1.00 87.12 131 ASP A N 1
ATOM 1019 C CA . ASP A 1 131 ? 8.554 7.855 -0.814 1.00 87.12 131 ASP A CA 1
ATOM 1020 C C . ASP A 1 131 ? 8.958 7.671 -2.277 1.00 87.12 131 ASP A C 1
ATOM 1022 O O . ASP A 1 131 ? 9.595 6.678 -2.631 1.00 87.12 131 ASP A O 1
ATOM 1026 N N . LEU A 1 132 ? 8.552 8.608 -3.133 1.00 87.38 132 LEU A N 1
ATOM 1027 C CA . LEU A 1 132 ? 8.818 8.528 -4.568 1.00 87.38 132 LEU A CA 1
ATOM 1028 C C . LEU A 1 132 ? 10.279 8.838 -4.911 1.00 87.38 132 LEU A C 1
ATOM 1030 O O . LEU A 1 132 ? 10.756 8.397 -5.956 1.00 87.38 132 LEU A O 1
ATOM 1034 N N . ASP A 1 133 ? 10.984 9.563 -4.041 1.00 89.62 133 ASP A N 1
ATOM 1035 C CA . ASP A 1 133 ? 12.380 9.950 -4.239 1.00 89.62 133 ASP A CA 1
ATOM 1036 C C . ASP A 1 133 ? 13.350 8.885 -3.693 1.00 89.62 133 ASP A C 1
ATOM 1038 O O . ASP A 1 133 ? 14.565 8.993 -3.862 1.00 89.62 133 ASP A O 1
ATOM 1042 N N . LYS A 1 134 ? 12.829 7.803 -3.097 1.00 89.44 134 LYS A N 1
ATOM 1043 C CA . LYS A 1 134 ? 13.616 6.619 -2.735 1.00 89.44 134 LYS A CA 1
ATOM 1044 C C . LYS A 1 134 ? 13.597 5.558 -3.836 1.00 89.44 134 LYS A C 1
ATOM 1046 O O . LYS A 1 134 ? 12.601 5.424 -4.552 1.00 89.44 134 LYS A O 1
ATOM 1051 N N . PRO A 1 135 ? 14.668 4.757 -3.953 1.00 89.88 135 PRO A N 1
ATOM 1052 C CA . PRO A 1 135 ? 14.656 3.548 -4.767 1.00 89.88 135 PRO A CA 1
ATOM 1053 C C . PRO A 1 135 ? 13.589 2.548 -4.311 1.00 89.88 135 PRO A C 1
ATOM 1055 O O . PRO A 1 135 ? 13.190 2.540 -3.142 1.00 89.88 135 PRO A O 1
ATOM 1058 N N . LEU A 1 136 ? 13.139 1.685 -5.224 1.00 86.94 136 LEU A N 1
ATOM 1059 C CA . LEU A 1 136 ? 12.101 0.696 -4.920 1.00 86.94 136 LEU A CA 1
ATOM 1060 C C . LEU A 1 136 ? 12.565 -0.337 -3.878 1.00 86.94 136 LEU A C 1
ATOM 1062 O O . LEU A 1 136 ? 11.820 -0.651 -2.961 1.00 86.94 136 LEU A O 1
ATOM 1066 N N . ASP A 1 137 ? 13.814 -0.796 -3.948 1.00 85.56 137 ASP A N 1
ATOM 1067 C CA . ASP A 1 137 ? 14.427 -1.737 -2.994 1.00 85.56 137 ASP A CA 1
ATOM 1068 C C . ASP A 1 137 ? 14.724 -1.119 -1.614 1.00 85.56 137 ASP A C 1
ATOM 1070 O O . ASP A 1 137 ? 15.091 -1.825 -0.675 1.00 85.56 137 ASP A O 1
ATOM 1074 N N . LYS A 1 138 ? 14.572 0.204 -1.484 1.00 87.56 138 LYS A N 1
ATOM 1075 C CA . LYS A 1 138 ? 14.730 0.958 -0.231 1.00 87.56 138 LYS A CA 1
ATOM 1076 C C . LYS A 1 138 ? 13.393 1.380 0.378 1.00 87.56 138 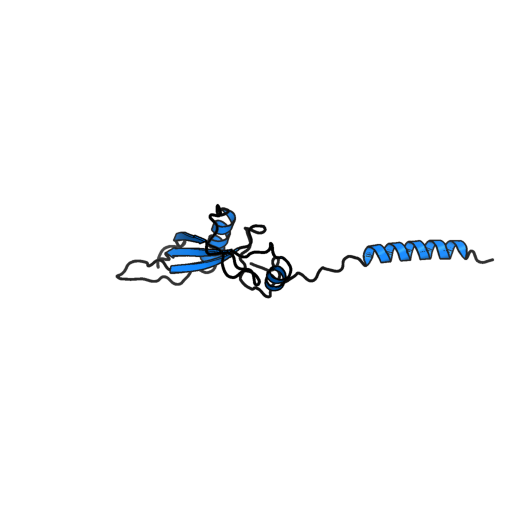LYS A C 1
ATOM 1078 O O . LYS A 1 138 ? 13.377 2.173 1.323 1.00 87.56 138 LYS A O 1
ATOM 1083 N N . GLN A 1 139 ? 12.285 0.880 -0.166 1.00 85.00 139 GLN A N 1
ATOM 1084 C CA . GLN A 1 139 ? 10.967 1.017 0.441 1.00 85.00 139 GLN A CA 1
ATOM 1085 C C . GLN A 1 139 ? 10.832 0.072 1.653 1.00 85.00 139 GLN A C 1
ATOM 1087 O O . GLN A 1 139 ? 11.520 -0.949 1.711 1.00 85.00 139 GLN A O 1
ATOM 1092 N N . PRO A 1 140 ? 9.991 0.426 2.638 1.00 76.75 140 PRO A N 1
ATOM 1093 C CA . PRO A 1 140 ? 9.735 -0.395 3.823 1.00 76.75 140 PRO A CA 1
ATOM 1094 C C . PRO A 1 140 ? 8.945 -1.683 3.542 1.00 76.75 140 PRO A C 1
ATOM 1096 O O . PRO A 1 140 ? 8.195 -1.735 2.536 1.00 76.75 140 PRO A O 1
#

Sequence (140 aa):
MPNHTLQILRLLRFASLMLLLGSVASASAQTVKEGMKKDPGFRIYPVIFGVTATSNSKPSVVRLVEVGTPRNERTKSGHPPKIDLPDAWIKAAKKKILAEPPKPKMKDGKPVEIFTYFFYVPEHPNLVVTDLDKPLDKQP

Foldseek 3Di:
DDPVVVVVVVVVVVVVVVVVVPPPPVPPQQFLLNVLVPDVPWWKKKWKWWWFDDPPDPPIDIDTDDIAFIDGPPDDDDGRDPDDQDVLLVVLVSVVCNVPPDDFDDDPNHTDIDMDIFIDTPVGNNFTDDDRRDRRVPGD

Nearest PDB structures (foldseek):
  4gwm-assembly1_B  TM=6.116E-01  e=7.538E+00  Homo sapiens
  4a6q-assembly1_A  TM=4.226E-01  e=9.013E+00  Mus musculus
  3lh9-assembly1_A  TM=3.281E-01  e=6.304E+00  Mus musculus
  7jxa-assembly1_A  TM=2.377E-01  e=3.474E+00  Bos taurus

Radius of gyration: 25.13 Å; Cα contacts (8 Å, |Δi|>4): 195; chains: 1; bounding box: 91×23×48 Å

pLDDT: mean 74.13, std 13.16, range [42.88, 89.88]

Solvent-accessible surface area (backbone atoms only — not comparable to full-atom values): 8254 Å² total; per-residue (Å²): 131,83,70,60,70,65,53,52,56,51,52,54,54,53,51,54,54,52,60,67,68,66,68,75,68,75,70,74,69,58,22,41,50,54,41,26,68,76,34,89,83,42,47,37,31,41,35,34,31,36,34,37,26,49,100,83,42,89,75,57,50,76,42,83,71,47,62,46,40,50,46,37,84,85,50,87,64,59,78,48,68,92,64,87,74,59,68,47,42,58,51,40,49,48,55,51,42,68,76,58,61,70,80,61,43,70,54,96,90,38,67,36,73,42,80,49,71,47,27,34,32,84,94,44,43,68,40,44,58,83,54,51,85,38,27,67,92,72,43,96

Secondary structure (DSSP, 8-state):
---HHHHHHHHHHHHHHHHHHTT-------BHHHHHHH-TT--BEEEEEEEE--SS-SSPEEEEEEEPPPB-SS---PPPP-----HHHHHHHHHHHHHSPPPPEEETTEEEEEEEEEEEETTEEEEEE--TTSBGGG--